Protein AF-L0NE46-F1 (afdb_monomer_lite)

pLDDT: mean 72.81, std 14.73, range [34.0, 90.75]

Foldseek 3Di:
DDPPQQACQFFFWKFDLLDWDDDLFKIKRWIWTAGPVRAIWIKIWMAGLQVRDIDIDIGHDDDVVVVVVSQDDPDPTPDTDGDNGGDGPNVVVVVVDDPVNVVVSVVSNVVRNPD

Radius of gyration: 14.52 Å; chains: 1; bounding box: 34×31×36 Å

Secondary structure (DSSP, 8-state):
------BGGGEEEEEEEEEEEEETTEEEEEEEEEETTS-EEEEEEEEETTT--EEEEEEEPS-HHHHHHHTSTTSS----EE----SBHHHHHHTT--HHHHHHHHHHHHHH---

Sequence (115 aa):
M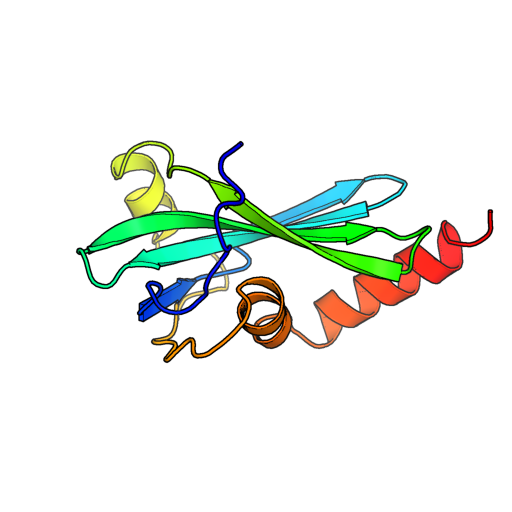AEERETAASIVWLLGPIKVKAKDDKIVFTFAGRTTGGEVRKLSLIYHAHTRLFGASNGAAPNEGQWRKLQQPGDLFGLGREVNGSGKLRDLLKSQLTPEQVARCVALSLTHGRK

Structure (mmCIF, N/CA/C/O backbone):
data_AF-L0NE46-F1
#
_entry.id   AF-L0NE46-F1
#
loop_
_atom_site.group_PDB
_atom_site.id
_atom_site.type_symbol
_atom_site.label_atom_id
_atom_site.label_alt_id
_atom_site.label_comp_id
_atom_site.label_asym_id
_atom_site.label_entity_id
_atom_site.label_seq_id
_atom_site.pdbx_PDB_ins_code
_atom_site.Cartn_x
_atom_site.Cartn_y
_atom_site.Cartn_z
_atom_site.occupancy
_atom_site.B_iso_or_equiv
_atom_site.auth_seq_id
_atom_site.auth_comp_id
_atom_site.auth_asym_id
_atom_site.auth_atom_id
_atom_site.pdbx_PDB_model_num
ATOM 1 N N . MET A 1 1 ? 13.231 -10.090 19.988 1.00 35.81 1 MET A N 1
ATOM 2 C CA . MET A 1 1 ? 13.252 -9.465 18.649 1.00 35.81 1 MET A CA 1
ATOM 3 C C . MET A 1 1 ? 11.805 -9.333 18.219 1.00 35.81 1 MET A C 1
ATOM 5 O O . MET A 1 1 ? 11.162 -10.349 17.998 1.00 35.81 1 MET A O 1
ATOM 9 N N . ALA A 1 2 ? 11.250 -8.124 18.301 1.00 34.00 2 ALA A N 1
ATOM 10 C CA . ALA A 1 2 ? 9.833 -7.882 18.060 1.00 34.00 2 ALA A CA 1
ATOM 11 C C . ALA A 1 2 ? 9.580 -7.890 16.551 1.00 34.00 2 ALA A C 1
ATOM 13 O O . ALA A 1 2 ? 9.748 -6.884 15.870 1.00 34.00 2 ALA A O 1
ATOM 14 N N . GLU A 1 3 ? 9.224 -9.059 16.030 1.00 39.44 3 GLU A N 1
ATOM 15 C CA . GLU A 1 3 ? 8.566 -9.184 14.737 1.00 39.44 3 GLU A CA 1
ATOM 16 C C . GLU A 1 3 ? 7.153 -8.610 14.920 1.00 39.44 3 GLU A C 1
ATOM 18 O O . GLU A 1 3 ? 6.191 -9.324 15.207 1.00 39.44 3 GLU A O 1
ATOM 23 N N . GLU A 1 4 ? 7.046 -7.277 14.896 1.00 43.41 4 GLU A N 1
ATOM 24 C CA . GLU A 1 4 ? 5.761 -6.592 14.825 1.00 43.41 4 GLU A CA 1
ATOM 25 C C . GLU A 1 4 ? 5.071 -7.087 13.559 1.00 43.41 4 GLU A C 1
ATOM 27 O O . GLU A 1 4 ? 5.395 -6.692 12.440 1.00 43.41 4 GLU A O 1
ATOM 32 N N . ARG A 1 5 ? 4.127 -8.012 13.736 1.00 48.69 5 ARG A N 1
ATOM 33 C CA . ARG A 1 5 ? 3.182 -8.396 12.698 1.00 48.69 5 ARG A CA 1
ATOM 34 C C . ARG A 1 5 ? 2.488 -7.115 12.249 1.00 48.69 5 ARG A C 1
ATOM 36 O O . ARG A 1 5 ? 1.601 -6.615 12.941 1.00 48.69 5 ARG A O 1
ATOM 43 N N . GLU A 1 6 ? 2.902 -6.576 11.106 1.00 59.53 6 GLU A N 1
ATOM 44 C CA . GLU A 1 6 ? 2.266 -5.440 10.437 1.00 59.53 6 GLU A CA 1
ATOM 45 C C . GLU A 1 6 ? 0.872 -5.858 9.957 1.00 59.53 6 GLU A C 1
ATOM 47 O O . GLU A 1 6 ? 0.629 -6.203 8.794 1.00 59.53 6 GLU A O 1
ATOM 52 N N . THR A 1 7 ? -0.050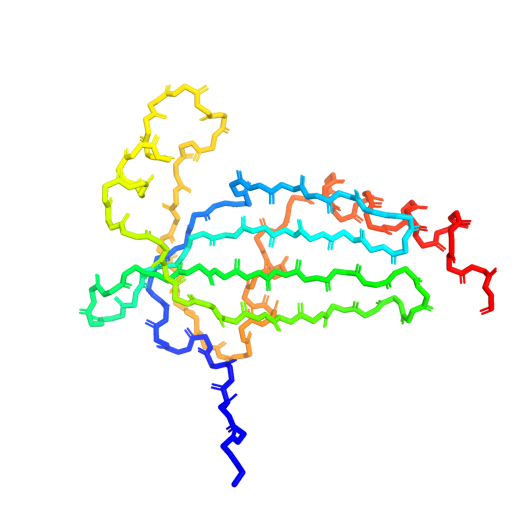 -5.925 10.908 1.00 62.59 7 THR A N 1
ATOM 53 C CA . THR A 1 7 ? -1.381 -6.475 10.703 1.00 62.59 7 THR A CA 1
ATOM 54 C C . THR A 1 7 ? -2.319 -5.331 10.354 1.00 62.59 7 THR A C 1
ATOM 56 O O . THR A 1 7 ? -2.361 -4.322 11.054 1.00 62.59 7 THR A O 1
ATOM 59 N N . ALA A 1 8 ? -3.095 -5.495 9.282 1.00 62.38 8 ALA A N 1
ATOM 60 C CA . ALA A 1 8 ? -4.132 -4.538 8.895 1.00 62.38 8 ALA A CA 1
ATOM 61 C C . ALA A 1 8 ? -5.300 -4.493 9.899 1.00 62.38 8 ALA A C 1
ATOM 63 O O . ALA A 1 8 ? -6.078 -3.547 9.874 1.00 62.38 8 ALA A O 1
ATOM 64 N N . ALA A 1 9 ? -5.388 -5.495 10.784 1.00 62.00 9 ALA A N 1
ATOM 65 C CA . ALA A 1 9 ? -6.518 -5.764 11.672 1.00 62.00 9 ALA A CA 1
ATOM 66 C C . ALA A 1 9 ? -6.886 -4.614 12.618 1.00 62.00 9 ALA A C 1
ATOM 68 O O . ALA A 1 9 ? -8.010 -4.563 13.104 1.00 62.00 9 ALA A O 1
ATOM 69 N N . SER A 1 10 ? -5.958 -3.699 12.897 1.00 70.12 10 SER A N 1
ATOM 70 C CA . SER A 1 10 ? -6.235 -2.544 13.744 1.00 70.12 10 SER A CA 1
ATOM 71 C C . SER A 1 10 ? -6.674 -1.311 12.965 1.00 70.12 10 SER A C 1
ATOM 73 O O . SER A 1 10 ? -7.157 -0.392 13.608 1.00 70.12 10 SER A O 1
ATOM 75 N N . ILE A 1 11 ? -6.533 -1.251 11.635 1.00 78.12 11 ILE A N 1
ATOM 76 C CA . ILE A 1 11 ? -6.865 -0.069 10.826 1.00 78.12 11 ILE A CA 1
ATOM 77 C C . ILE A 1 11 ? -8.338 -0.118 10.420 1.00 78.12 11 ILE A C 1
ATOM 79 O O . ILE A 1 11 ? -8.749 -1.036 9.720 1.00 78.12 11 ILE A O 1
ATOM 83 N N . VAL A 1 12 ? -9.104 0.899 10.817 1.00 75.81 12 VAL A N 1
ATOM 84 C CA . VAL A 1 12 ? -10.534 1.042 10.480 1.00 75.81 12 VAL A CA 1
ATOM 85 C C . VAL A 1 12 ? -10.779 2.073 9.391 1.00 75.81 12 VAL A C 1
ATOM 87 O O . VAL A 1 12 ? -11.776 2.015 8.683 1.00 75.81 12 VAL A O 1
ATOM 90 N N . TRP A 1 13 ? -9.869 3.028 9.227 1.00 78.62 13 TRP A N 1
ATOM 91 C CA . TRP A 1 13 ? -10.025 4.099 8.254 1.00 78.62 13 TRP A CA 1
ATOM 92 C C . TRP A 1 13 ? -8.702 4.376 7.572 1.00 78.62 13 TRP A C 1
ATOM 94 O O . TRP A 1 13 ? -7.667 4.422 8.239 1.00 78.62 13 TRP A O 1
ATOM 104 N N . LEU A 1 14 ? -8.732 4.571 6.258 1.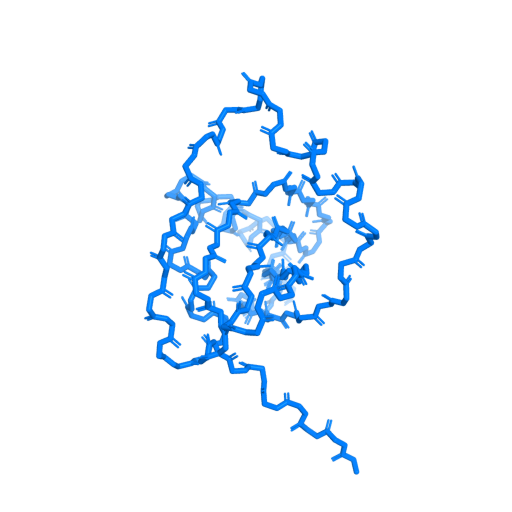00 80.06 14 LEU A N 1
ATOM 105 C CA . LEU A 1 14 ? -7.539 4.830 5.471 1.00 80.06 14 LEU A CA 1
ATOM 106 C C . LEU A 1 14 ? -7.755 6.004 4.520 1.00 80.06 14 LEU A C 1
ATOM 108 O O . LEU A 1 14 ? -8.750 6.053 3.802 1.00 80.06 14 LEU A O 1
ATOM 112 N N . LEU A 1 15 ? -6.784 6.912 4.474 1.00 78.44 15 LEU A N 1
ATOM 113 C CA . LEU A 1 15 ? -6.753 8.046 3.556 1.00 78.44 15 LEU A CA 1
ATOM 114 C C . LEU A 1 15 ? -5.438 8.058 2.780 1.00 78.44 15 LEU A C 1
ATOM 116 O O . LEU A 1 15 ? -4.358 7.933 3.358 1.00 78.44 15 LEU A O 1
ATOM 120 N N . GLY A 1 16 ? -5.520 8.271 1.471 1.00 73.19 16 GLY A N 1
ATOM 121 C CA . GLY A 1 16 ? -4.357 8.497 0.626 1.00 73.19 16 GLY A CA 1
ATOM 122 C C . GLY A 1 16 ? -4.313 7.621 -0.627 1.00 73.19 16 GLY A C 1
ATOM 123 O O . GLY A 1 16 ? -5.290 6.949 -0.944 1.00 73.19 16 GLY A O 1
ATOM 124 N N . PRO A 1 17 ? -3.169 7.619 -1.332 1.00 77.19 17 PRO A N 1
ATOM 125 C CA . PRO A 1 17 ? -1.882 8.126 -0.855 1.00 77.19 17 PRO A CA 1
ATOM 126 C C . PRO A 1 17 ? -1.814 9.661 -0.784 1.00 77.19 17 PRO A C 1
ATOM 128 O O . PRO A 1 17 ? -1.978 10.347 -1.782 1.00 77.19 17 PRO A O 1
ATOM 131 N N . ILE A 1 18 ? -1.506 10.194 0.404 1.00 75.25 18 ILE A N 1
ATOM 132 C CA . ILE A 1 18 ? -1.361 11.636 0.691 1.00 75.25 18 ILE A CA 1
ATOM 133 C C . ILE A 1 18 ? -0.014 12.203 0.231 1.00 75.25 18 ILE A C 1
ATOM 135 O O . ILE A 1 18 ? 0.199 13.410 0.180 1.00 75.25 18 ILE A O 1
ATOM 139 N N . LYS A 1 19 ? 0.957 11.325 -0.031 1.00 77.81 19 LYS A N 1
ATOM 140 C CA . LYS A 1 19 ? 2.271 11.717 -0.528 1.00 77.81 19 LYS A CA 1
ATOM 141 C C . LYS A 1 19 ? 2.877 10.585 -1.322 1.00 77.81 19 LYS A C 1
ATOM 143 O O . LYS A 1 19 ? 3.021 9.477 -0.809 1.00 77.81 19 LYS A O 1
ATOM 148 N N . VAL A 1 20 ? 3.303 10.892 -2.538 1.00 82.56 20 VAL A N 1
ATOM 149 C CA . VAL A 1 20 ? 4.049 9.966 -3.386 1.00 82.56 20 VAL A CA 1
ATOM 150 C C . VAL A 1 20 ? 5.453 10.521 -3.573 1.00 82.56 20 VAL A C 1
ATOM 152 O O . VAL A 1 20 ? 5.624 11.669 -3.976 1.00 82.56 20 VAL A O 1
ATOM 155 N N . LYS A 1 21 ? 6.471 9.726 -3.240 1.00 83.50 21 LYS A N 1
ATOM 156 C CA . LYS A 1 21 ? 7.877 10.052 -3.503 1.00 83.50 21 LYS A CA 1
ATOM 157 C C . LYS A 1 21 ? 8.468 8.993 -4.421 1.00 83.50 21 LYS A C 1
ATOM 159 O O . LYS A 1 21 ? 8.621 7.852 -3.995 1.00 83.50 21 LYS A O 1
ATOM 164 N N . ALA A 1 22 ? 8.825 9.376 -5.638 1.00 83.19 22 ALA A N 1
ATOM 165 C CA . ALA A 1 22 ? 9.659 8.554 -6.505 1.00 83.19 22 ALA A CA 1
ATOM 166 C C . ALA A 1 22 ? 11.139 8.854 -6.218 1.00 83.19 22 ALA A C 1
ATOM 168 O O . ALA A 1 22 ? 11.523 10.011 -6.045 1.00 83.19 22 ALA A O 1
ATOM 169 N N . LYS A 1 23 ? 11.944 7.801 -6.119 1.00 82.88 23 LYS A N 1
ATOM 170 C CA . LYS A 1 23 ? 13.409 7.813 -6.142 1.00 82.88 23 LYS A CA 1
ATOM 171 C C . LYS A 1 23 ? 13.870 6.905 -7.281 1.00 82.88 23 LYS A C 1
ATOM 173 O O . LYS A 1 23 ? 13.057 6.146 -7.805 1.00 82.88 23 LYS A O 1
ATOM 178 N N . ASP A 1 24 ? 15.158 6.952 -7.604 1.00 79.81 24 ASP A N 1
ATOM 179 C CA . ASP A 1 24 ? 15.743 6.218 -8.734 1.00 79.81 24 ASP A CA 1
ATOM 180 C C . ASP A 1 24 ? 15.382 4.721 -8.746 1.00 79.81 24 ASP A C 1
ATOM 182 O O . ASP A 1 24 ? 15.118 4.156 -9.800 1.00 79.81 24 ASP A O 1
ATOM 186 N N . ASP A 1 25 ? 15.300 4.074 -7.580 1.00 84.31 25 ASP A N 1
ATOM 187 C CA . ASP A 1 25 ? 15.066 2.630 -7.449 1.00 84.31 25 ASP A CA 1
ATOM 188 C C . ASP A 1 25 ? 13.724 2.250 -6.799 1.00 84.31 25 ASP A C 1
ATOM 190 O O . ASP A 1 25 ? 13.410 1.061 -6.668 1.00 84.31 25 ASP A O 1
ATOM 194 N N . LYS A 1 26 ? 12.927 3.226 -6.342 1.00 88.38 26 LYS A N 1
ATOM 195 C CA . LYS A 1 26 ? 11.711 2.948 -5.560 1.00 88.38 26 LYS A CA 1
ATOM 196 C C . LYS A 1 26 ? 10.658 4.045 -5.584 1.00 88.38 26 LYS A C 1
ATOM 198 O O . LYS A 1 26 ? 10.969 5.229 -5.674 1.00 88.38 26 LYS A O 1
ATOM 203 N N . ILE A 1 27 ? 9.402 3.656 -5.366 1.00 87.88 27 ILE A N 1
ATOM 204 C CA . ILE A 1 27 ? 8.283 4.580 -5.126 1.00 87.88 27 ILE A CA 1
ATOM 205 C C . ILE A 1 27 ? 7.741 4.361 -3.720 1.00 87.88 27 ILE A C 1
ATOM 207 O O . ILE A 1 27 ? 7.436 3.237 -3.333 1.00 87.88 27 ILE A O 1
ATOM 211 N N . VAL A 1 28 ? 7.606 5.439 -2.953 1.00 89.56 28 VAL A N 1
ATOM 212 C CA . VAL A 1 28 ? 7.023 5.424 -1.611 1.00 89.56 28 VAL A CA 1
ATOM 213 C C . VAL A 1 28 ? 5.677 6.133 -1.643 1.00 89.56 28 VAL A C 1
ATOM 215 O O . VAL A 1 28 ? 5.615 7.345 -1.860 1.00 89.56 28 VAL A O 1
ATOM 218 N N . PHE A 1 29 ? 4.616 5.383 -1.378 1.00 86.81 29 PHE A N 1
ATOM 219 C CA . PHE A 1 29 ? 3.255 5.873 -1.203 1.00 86.81 29 PHE A CA 1
ATOM 220 C C . PHE A 1 29 ? 2.970 5.988 0.291 1.00 86.81 29 PHE A C 1
ATOM 222 O O . PHE A 1 29 ? 3.037 5.004 1.021 1.00 86.81 29 PHE A O 1
ATOM 229 N N . THR A 1 30 ? 2.687 7.195 0.764 1.00 85.69 30 THR A N 1
ATOM 230 C CA . THR A 1 30 ? 2.343 7.461 2.163 1.00 85.69 30 THR A CA 1
ATOM 231 C C . THR A 1 30 ? 0.834 7.592 2.296 1.00 85.69 30 THR A C 1
ATOM 233 O O . THR A 1 30 ? 0.221 8.338 1.540 1.00 85.69 30 THR A O 1
ATOM 236 N N . PHE A 1 31 ? 0.268 6.932 3.294 1.00 84.12 31 PHE A N 1
ATOM 237 C CA . PHE A 1 31 ? -1.143 6.907 3.653 1.00 84.12 31 PHE A CA 1
ATOM 238 C C . PHE A 1 31 ? -1.329 7.328 5.117 1.00 84.12 31 PHE A C 1
ATOM 240 O O . PHE A 1 31 ? -0.423 7.205 5.949 1.00 84.12 31 PHE A O 1
ATOM 247 N N . ALA A 1 32 ? -2.530 7.795 5.427 1.00 79.62 32 ALA A N 1
ATOM 248 C CA . ALA A 1 32 ? -3.070 7.881 6.773 1.00 79.62 32 ALA A CA 1
ATOM 249 C C . ALA A 1 32 ? -3.830 6.614 7.098 1.00 79.62 32 ALA A C 1
ATOM 251 O O . ALA A 1 32 ? -4.641 6.181 6.283 1.00 79.62 32 ALA A O 1
ATOM 252 N N . GLY A 1 33 ? -3.651 6.097 8.303 1.00 80.38 33 GLY A N 1
ATOM 253 C CA . GLY A 1 33 ? -4.580 5.150 8.899 1.00 80.38 33 GLY A CA 1
ATOM 254 C C . GLY A 1 33 ? -5.127 5.698 10.207 1.00 80.38 33 GLY A C 1
ATOM 255 O O . GLY A 1 33 ? -4.418 6.410 10.916 1.00 80.38 33 GLY A O 1
ATOM 256 N N . ARG A 1 34 ? -6.356 5.335 10.562 1.00 77.38 34 ARG A N 1
ATOM 257 C CA . ARG A 1 34 ? -6.852 5.429 11.938 1.00 77.38 34 ARG A CA 1
ATOM 258 C C . ARG A 1 34 ? -7.094 4.029 12.473 1.00 77.38 34 ARG A C 1
ATOM 260 O O . ARG A 1 34 ? -7.641 3.193 11.752 1.00 77.38 34 ARG A O 1
ATOM 267 N N . THR A 1 35 ? -6.673 3.776 13.707 1.00 78.94 35 THR A N 1
ATOM 268 C CA . THR A 1 35 ? -6.867 2.479 14.352 1.00 78.94 35 THR A CA 1
ATOM 269 C C . THR A 1 35 ? -8.238 2.364 15.029 1.00 78.94 35 THR A C 1
ATOM 271 O O . THR A 1 35 ? -8.903 3.373 15.266 1.00 78.94 35 THR A O 1
ATOM 274 N N . THR A 1 36 ? -8.647 1.146 15.395 1.00 75.50 36 THR A N 1
ATOM 275 C CA . THR A 1 36 ? -9.814 0.868 16.258 1.00 75.50 36 THR A CA 1
ATOM 276 C C . THR A 1 36 ? -9.740 1.613 17.593 1.00 75.50 36 THR A C 1
ATOM 278 O O . THR A 1 36 ? -10.761 2.058 18.104 1.00 75.50 36 THR A O 1
ATOM 281 N N . GLY A 1 37 ? -8.530 1.811 18.128 1.00 71.88 37 GLY A N 1
ATOM 282 C CA . GLY A 1 37 ? -8.270 2.609 19.333 1.00 71.88 37 GLY A CA 1
ATOM 283 C C . GLY A 1 37 ? -8.339 4.124 19.114 1.00 71.88 37 GLY A C 1
ATOM 284 O O . GLY A 1 37 ? -8.070 4.891 20.031 1.00 71.88 37 GLY A O 1
ATOM 285 N N . GLY A 1 38 ? -8.665 4.575 17.901 1.00 69.62 38 GLY A N 1
ATOM 286 C CA . GLY A 1 38 ? -8.786 5.986 17.554 1.00 69.62 38 GLY A CA 1
ATOM 287 C C . GLY A 1 38 ? -7.466 6.679 17.218 1.00 69.62 38 GLY A C 1
ATOM 288 O O . GLY A 1 38 ? -7.517 7.829 16.779 1.00 69.62 38 GLY A O 1
ATOM 289 N N . GLU A 1 39 ? -6.322 6.000 17.348 1.00 74.81 39 GLU A N 1
ATOM 290 C CA . GLU A 1 39 ? -4.999 6.561 17.065 1.00 74.81 39 GLU A CA 1
ATOM 291 C C . GLU A 1 39 ? -4.776 6.746 15.565 1.00 74.81 39 GLU A C 1
ATOM 293 O O . GLU A 1 39 ? -5.027 5.846 14.759 1.00 74.81 39 GLU A O 1
ATOM 298 N N . VAL A 1 40 ? -4.226 7.896 15.184 1.00 75.75 40 VAL A N 1
ATOM 299 C CA . VAL A 1 40 ? -3.802 8.131 13.804 1.00 75.75 40 VAL A CA 1
ATOM 300 C C . VAL A 1 40 ? -2.388 7.588 13.610 1.00 75.75 40 VAL A C 1
ATOM 302 O O . VAL A 1 40 ? -1.486 7.829 14.411 1.00 75.75 40 VAL A O 1
ATOM 305 N N . ARG A 1 41 ? -2.180 6.845 12.526 1.00 79.31 41 ARG A N 1
ATOM 306 C CA . ARG A 1 41 ? -0.911 6.216 12.159 1.00 79.31 41 ARG A CA 1
ATOM 307 C C . ARG A 1 41 ? -0.519 6.624 10.748 1.00 79.31 41 ARG A C 1
ATOM 309 O O . ARG A 1 41 ? -1.367 6.875 9.889 1.00 79.31 41 ARG A O 1
ATOM 316 N N . LYS A 1 42 ? 0.785 6.679 10.496 1.00 84.12 42 LYS A N 1
ATOM 317 C CA . LYS A 1 42 ? 1.325 6.903 9.159 1.00 84.12 42 LYS A CA 1
ATOM 318 C C . LYS A 1 42 ? 1.687 5.554 8.557 1.00 84.12 42 LYS A C 1
ATOM 320 O O . LYS A 1 42 ? 2.564 4.866 9.063 1.00 84.12 42 LYS A O 1
ATOM 325 N N . LEU A 1 43 ? 1.054 5.209 7.448 1.00 84.50 43 LEU A N 1
ATOM 326 C CA . LEU A 1 43 ? 1.262 3.935 6.770 1.00 84.50 43 LEU A CA 1
ATOM 327 C C . LEU A 1 43 ? 2.006 4.196 5.465 1.00 84.50 43 LEU A C 1
ATOM 329 O O . LEU A 1 43 ? 1.716 5.160 4.766 1.00 84.50 43 LEU A O 1
ATOM 333 N N . SER A 1 44 ? 3.003 3.385 5.136 1.00 87.31 44 SER A N 1
ATOM 334 C CA . SER A 1 44 ? 3.776 3.546 3.904 1.00 87.31 44 SER A CA 1
ATOM 335 C C . SER A 1 44 ? 3.786 2.248 3.114 1.00 87.31 44 SER A C 1
ATOM 337 O O . SER A 1 44 ? 4.059 1.188 3.664 1.00 87.31 44 SER A O 1
ATOM 339 N N . LEU A 1 45 ? 3.518 2.343 1.815 1.00 89.00 45 LEU A N 1
ATOM 340 C CA . LEU A 1 45 ? 3.698 1.267 0.850 1.00 89.00 45 LEU A CA 1
ATOM 341 C C . LEU A 1 45 ? 4.902 1.620 -0.023 1.00 89.00 45 LEU A C 1
ATOM 343 O O . LEU A 1 45 ? 4.945 2.686 -0.637 1.00 89.00 45 LEU A O 1
ATOM 347 N N . ILE A 1 46 ? 5.890 0.737 -0.061 1.00 90.75 46 ILE A N 1
ATOM 348 C CA . ILE A 1 46 ? 7.150 0.950 -0.767 1.00 90.75 46 ILE A CA 1
ATOM 349 C C . ILE A 1 46 ? 7.222 -0.057 -1.903 1.00 90.75 46 ILE A C 1
ATOM 351 O O . ILE A 1 46 ? 7.168 -1.259 -1.669 1.00 90.75 46 ILE A O 1
ATOM 355 N N . TYR A 1 47 ? 7.351 0.427 -3.129 1.00 90.50 47 TYR A N 1
ATOM 356 C CA . TYR A 1 47 ? 7.630 -0.400 -4.292 1.00 90.50 47 TYR A CA 1
ATOM 357 C C . TYR A 1 47 ? 9.111 -0.320 -4.645 1.00 90.50 47 TYR A C 1
ATOM 359 O O . TYR A 1 47 ? 9.616 0.783 -4.846 1.00 90.50 47 TYR A O 1
ATOM 367 N N . HIS A 1 48 ? 9.788 -1.461 -4.753 1.00 88.75 48 HIS A N 1
ATOM 368 C CA . HIS A 1 48 ? 11.188 -1.540 -5.174 1.00 88.75 48 HIS A CA 1
ATOM 369 C C . HIS A 1 48 ? 11.279 -1.997 -6.632 1.00 88.75 48 HIS A C 1
ATOM 371 O O . HIS A 1 48 ? 10.809 -3.084 -6.965 1.00 88.75 48 HIS A O 1
ATOM 377 N N . ALA A 1 49 ? 11.913 -1.199 -7.493 1.00 87.44 49 ALA A N 1
ATOM 378 C CA . ALA A 1 49 ? 12.005 -1.474 -8.928 1.00 87.44 49 ALA A CA 1
ATOM 379 C C . ALA A 1 49 ? 12.837 -2.731 -9.236 1.00 87.44 49 ALA A C 1
ATOM 381 O O . ALA A 1 49 ? 12.470 -3.531 -10.094 1.00 87.44 49 ALA A O 1
ATOM 382 N N . HIS A 1 50 ? 13.928 -2.941 -8.492 1.00 84.00 50 HIS A N 1
ATOM 383 C CA . HIS A 1 50 ? 14.831 -4.082 -8.684 1.00 84.00 50 HIS A CA 1
ATOM 384 C C . HIS A 1 50 ? 14.164 -5.426 -8.379 1.00 84.00 50 HIS A C 1
ATOM 386 O O . HIS A 1 50 ? 14.214 -6.347 -9.185 1.00 84.00 50 HIS A O 1
ATOM 392 N N . THR A 1 51 ? 13.500 -5.538 -7.227 1.00 85.81 51 THR A N 1
ATOM 393 C CA . THR A 1 51 ? 12.854 -6.792 -6.807 1.00 85.81 51 THR A CA 1
ATOM 394 C C . THR A 1 51 ? 11.421 -6.914 -7.312 1.00 85.81 51 THR A C 1
ATOM 396 O O . THR A 1 51 ? 10.845 -7.996 -7.265 1.00 85.81 51 THR A O 1
ATOM 399 N N . ARG A 1 52 ? 10.825 -5.816 -7.798 1.00 85.38 52 ARG A N 1
ATOM 400 C CA . ARG A 1 52 ? 9.411 -5.706 -8.198 1.00 85.38 52 ARG A CA 1
ATOM 401 C C . ARG A 1 52 ? 8.437 -6.058 -7.070 1.00 85.38 52 ARG A C 1
ATOM 403 O O . ARG A 1 52 ? 7.280 -6.398 -7.326 1.00 85.38 52 ARG A O 1
ATOM 410 N N . LEU A 1 53 ? 8.893 -5.967 -5.822 1.00 87.06 53 LEU A N 1
ATOM 411 C CA . LEU A 1 53 ? 8.112 -6.298 -4.637 1.00 87.06 53 LEU A CA 1
ATOM 412 C C . LEU A 1 53 ? 7.606 -5.042 -3.932 1.00 87.06 53 LEU A C 1
ATOM 414 O O . LEU A 1 53 ? 8.225 -3.976 -3.959 1.00 87.06 53 LEU A O 1
ATOM 418 N N . PHE A 1 54 ? 6.470 -5.214 -3.260 1.00 86.50 54 PHE A N 1
ATOM 419 C CA . PHE A 1 54 ? 5.915 -4.232 -2.343 1.00 86.50 54 PHE A CA 1
ATOM 420 C C . PHE A 1 54 ? 6.307 -4.580 -0.902 1.00 86.50 54 PHE A C 1
ATOM 422 O O . PHE A 1 54 ? 6.083 -5.707 -0.453 1.00 86.50 54 PHE A O 1
ATOM 429 N N . GLY A 1 55 ? 6.843 -3.601 -0.182 1.00 87.12 55 GLY A N 1
ATOM 430 C CA . GLY A 1 55 ? 6.982 -3.594 1.272 1.00 87.12 55 GLY A CA 1
ATOM 431 C C . GLY A 1 55 ? 5.939 -2.674 1.905 1.00 87.12 55 GLY A C 1
ATOM 432 O O . GLY A 1 55 ? 5.480 -1.725 1.268 1.00 87.12 55 GLY A O 1
ATOM 433 N N . ALA A 1 56 ? 5.561 -2.953 3.148 1.00 85.88 56 ALA A N 1
ATOM 434 C CA . ALA A 1 56 ? 4.776 -2.042 3.970 1.00 85.88 56 ALA A CA 1
ATOM 435 C C . ALA A 1 56 ? 5.621 -1.573 5.157 1.00 85.88 56 ALA A C 1
ATOM 437 O O . ALA A 1 56 ? 6.621 -2.198 5.494 1.00 85.88 56 ALA A O 1
ATOM 438 N N . SER A 1 57 ? 5.266 -0.421 5.710 1.00 83.25 57 SER A N 1
ATOM 439 C CA . SER A 1 57 ? 5.816 0.062 6.968 1.00 83.25 57 SER A CA 1
ATOM 440 C C . SER A 1 57 ? 4.745 0.846 7.711 1.00 83.25 57 SER A C 1
ATOM 442 O O . SER A 1 57 ? 4.113 1.745 7.140 1.00 83.25 57 SER A O 1
ATOM 444 N N . ASN A 1 58 ? 4.555 0.523 8.985 1.00 78.06 58 ASN A N 1
ATOM 445 C CA . ASN A 1 58 ? 3.792 1.337 9.920 1.00 78.06 58 ASN A CA 1
ATOM 446 C C . ASN A 1 58 ? 4.726 2.279 10.690 1.00 78.06 58 ASN A C 1
ATOM 448 O O . ASN A 1 58 ? 5.776 1.878 11.184 1.00 78.06 58 ASN A O 1
ATOM 452 N N . GLY A 1 59 ? 4.339 3.544 10.798 1.00 69.94 59 GLY A N 1
ATOM 453 C CA . GLY A 1 59 ? 5.049 4.550 11.569 1.00 69.94 59 GLY A CA 1
ATOM 454 C C . GLY A 1 59 ? 4.101 5.330 12.469 1.00 69.94 59 GLY A C 1
ATOM 455 O O . GLY A 1 59 ? 2.916 5.514 12.171 1.00 69.94 59 GLY A O 1
ATOM 456 N N . ALA A 1 60 ? 4.641 5.843 13.572 1.00 62.47 60 ALA A N 1
ATOM 457 C CA . ALA A 1 60 ? 3.930 6.816 14.385 1.00 62.47 60 ALA A CA 1
ATOM 458 C C . ALA A 1 60 ? 3.574 8.049 13.536 1.00 62.47 60 ALA A C 1
ATOM 460 O O . ALA A 1 60 ? 4.370 8.531 12.720 1.00 62.47 60 ALA A O 1
ATOM 461 N N . ALA A 1 61 ? 2.351 8.542 13.706 1.00 59.50 61 ALA A N 1
ATOM 462 C CA . ALA A 1 61 ? 1.947 9.818 13.148 1.00 59.50 61 ALA A CA 1
ATOM 463 C C . ALA A 1 61 ? 2.807 10.947 13.742 1.00 59.50 61 ALA A C 1
ATOM 465 O O . ALA A 1 61 ? 2.978 10.988 14.960 1.00 59.50 61 ALA A O 1
ATOM 466 N N . PRO A 1 62 ? 3.300 11.906 12.941 1.00 54.50 62 PRO A N 1
ATOM 467 C CA . PRO A 1 62 ? 3.663 13.195 13.507 1.00 54.50 62 PRO A CA 1
ATOM 468 C C . PRO A 1 62 ? 2.370 13.899 13.963 1.00 54.50 62 PRO A C 1
ATOM 470 O O . PRO A 1 62 ? 1.360 13.801 13.269 1.00 54.50 62 PRO A O 1
ATOM 473 N N . ASN A 1 63 ? 2.409 14.523 15.149 1.00 59.59 63 ASN A N 1
ATOM 474 C CA . ASN A 1 63 ? 1.338 15.226 15.885 1.00 59.59 63 ASN A CA 1
ATOM 475 C C . ASN A 1 63 ? -0.009 15.428 15.154 1.00 59.59 63 ASN A C 1
ATOM 477 O O . ASN A 1 63 ? -0.046 15.983 14.057 1.00 59.59 63 ASN A O 1
ATOM 481 N N . GLU A 1 64 ? -1.134 15.122 15.815 1.00 57.00 64 GLU A N 1
ATOM 482 C CA . GLU A 1 64 ? -2.517 15.278 15.302 1.00 57.00 64 GLU A CA 1
ATOM 483 C C . GLU A 1 64 ? -2.802 16.612 14.577 1.00 57.00 64 GLU A C 1
ATOM 485 O O . GLU A 1 64 ? -3.586 16.659 13.627 1.00 57.00 64 GLU A O 1
ATOM 490 N N . GLY A 1 65 ? -2.133 17.704 14.966 1.00 59.16 65 GLY A N 1
ATOM 491 C CA . GLY A 1 65 ? -2.234 19.004 14.292 1.00 59.16 65 GLY A CA 1
ATOM 492 C C . GLY A 1 65 ? -1.753 19.012 12.831 1.00 59.16 65 GLY A C 1
ATOM 493 O O . GLY A 1 65 ? -2.303 19.747 12.012 1.00 59.16 65 GLY A O 1
ATOM 494 N N . GLN A 1 66 ? -0.771 18.180 12.467 1.00 59.56 66 GLN A N 1
ATOM 495 C CA . GLN A 1 66 ? -0.353 17.978 11.072 1.00 59.56 66 GLN A CA 1
ATOM 496 C C . GLN A 1 66 ? -1.384 17.154 10.291 1.00 59.56 66 GLN A C 1
ATOM 498 O O . GLN A 1 66 ? -1.617 17.429 9.116 1.00 59.56 66 GLN A O 1
ATOM 503 N N . TRP A 1 67 ? -2.060 16.212 10.950 1.00 59.44 67 TRP A N 1
ATOM 504 C CA . TRP A 1 67 ? -3.129 15.414 10.348 1.00 59.44 67 TRP A CA 1
ATOM 505 C C . TRP A 1 67 ? -4.374 16.225 10.009 1.00 59.44 67 TRP A C 1
ATOM 507 O O . TRP A 1 67 ? -4.904 16.078 8.911 1.00 59.44 67 TRP A O 1
ATOM 517 N N . ARG A 1 68 ? -4.797 17.145 10.884 1.00 59.00 68 ARG A N 1
ATOM 518 C CA . ARG A 1 68 ? -5.904 18.069 10.568 1.00 59.00 68 ARG A CA 1
ATOM 519 C C . ARG A 1 68 ? -5.597 18.979 9.377 1.00 59.00 68 A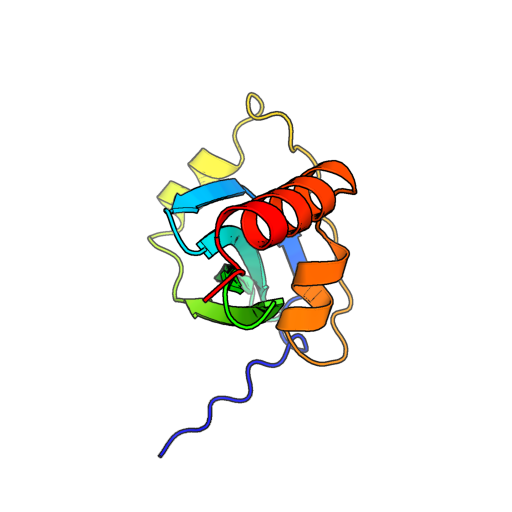RG A C 1
ATOM 521 O O . ARG A 1 68 ? -6.501 19.304 8.618 1.00 59.00 68 ARG A O 1
ATOM 528 N N . LYS A 1 69 ? -4.330 19.366 9.179 1.00 57.94 69 LYS A N 1
ATOM 529 C CA . LYS A 1 69 ? -3.912 20.135 7.993 1.00 57.94 69 LYS A CA 1
ATOM 530 C C . LYS A 1 69 ? -3.964 19.303 6.707 1.00 57.94 69 LYS A C 1
ATOM 532 O O . LYS A 1 69 ? -4.314 19.844 5.669 1.00 57.94 69 LYS A O 1
ATOM 537 N N . LEU A 1 70 ? -3.682 17.999 6.788 1.00 54.50 70 LEU A N 1
ATOM 538 C CA . LEU A 1 70 ? -3.802 17.056 5.665 1.00 54.50 70 LEU A CA 1
ATOM 539 C C . LEU A 1 70 ? -5.262 16.735 5.284 1.00 54.50 70 LEU A C 1
ATOM 541 O O . LEU A 1 70 ? -5.493 16.155 4.232 1.00 54.50 70 LEU A O 1
ATOM 545 N N . GLN A 1 71 ? -6.239 17.099 6.122 1.00 52.69 71 GLN A N 1
ATOM 546 C CA . GLN A 1 71 ? -7.675 16.940 5.856 1.00 52.69 71 GLN A CA 1
ATOM 547 C C . GLN A 1 71 ? -8.324 18.183 5.211 1.00 52.69 71 GLN A C 1
ATOM 549 O O . GLN A 1 71 ? -9.541 18.198 5.033 1.00 52.69 71 GLN A O 1
ATOM 554 N N . GLN A 1 72 ? -7.564 19.242 4.891 1.00 51.03 72 GLN A N 1
ATOM 555 C CA . GLN A 1 72 ? -8.151 20.467 4.335 1.00 51.03 72 GLN A CA 1
ATOM 556 C C . GLN A 1 72 ? -8.616 20.298 2.871 1.00 51.03 72 GLN A C 1
ATOM 558 O O . GLN A 1 72 ? -7.965 19.591 2.102 1.00 51.03 72 GLN A O 1
ATOM 563 N N . PRO A 1 73 ? -9.713 20.965 2.453 1.00 41.28 73 PRO A N 1
ATOM 564 C CA . PRO A 1 73 ? -10.522 20.597 1.279 1.00 41.28 73 PRO A CA 1
ATOM 565 C C . PRO A 1 73 ? -9.956 21.054 -0.083 1.00 41.28 73 PRO A C 1
ATOM 567 O O . PRO A 1 73 ? -10.716 21.411 -0.978 1.00 41.28 73 PRO A O 1
ATOM 570 N N . GLY A 1 74 ? -8.632 21.091 -0.241 1.00 44.38 74 GLY A N 1
ATOM 571 C CA . GLY A 1 74 ? -7.958 21.555 -1.464 1.00 44.38 74 GLY A CA 1
ATOM 572 C C . GLY A 1 74 ? -7.082 20.508 -2.155 1.00 44.38 74 GLY A C 1
ATOM 573 O O . GLY A 1 74 ? -6.631 20.743 -3.271 1.00 44.38 74 GLY A O 1
ATOM 574 N 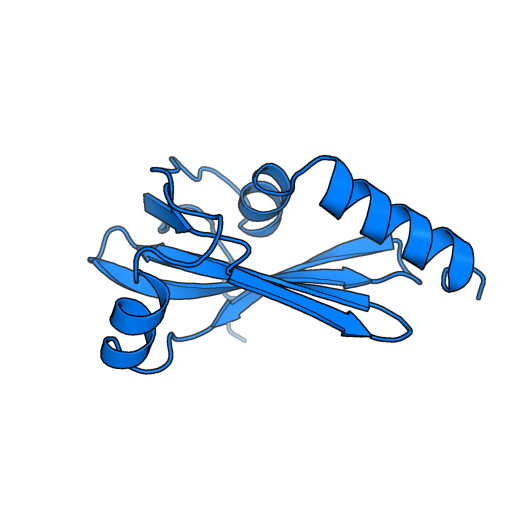N . ASP A 1 75 ? -6.846 19.361 -1.517 1.00 42.84 75 ASP A N 1
ATOM 575 C CA . ASP A 1 75 ? -6.132 18.236 -2.118 1.00 42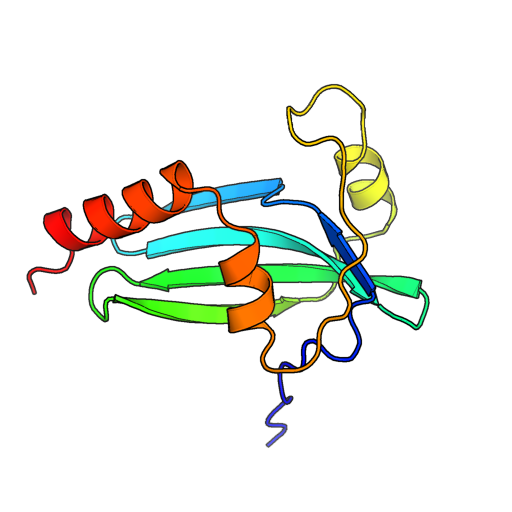.84 75 ASP A CA 1
ATOM 576 C C . ASP A 1 75 ? -7.156 17.284 -2.754 1.00 42.84 75 ASP A C 1
ATOM 578 O O . ASP A 1 75 ? -8.170 16.958 -2.137 1.00 42.84 75 ASP A O 1
ATOM 582 N N . LEU A 1 76 ? -6.897 16.837 -3.984 1.00 39.56 76 LEU A N 1
ATOM 583 C CA . LEU A 1 76 ? -7.771 16.049 -4.877 1.00 39.56 76 LEU A CA 1
ATOM 584 C C . LEU A 1 76 ? -8.206 14.655 -4.344 1.00 39.56 76 LEU A C 1
ATOM 586 O O . LEU A 1 76 ? -8.612 13.791 -5.116 1.00 39.56 76 LEU A O 1
ATOM 590 N N . PHE A 1 77 ? -8.134 14.417 -3.033 1.00 46.41 77 PHE A N 1
ATOM 591 C CA . PHE A 1 77 ? -8.359 13.137 -2.361 1.00 46.41 77 PHE A CA 1
ATOM 592 C C . PHE A 1 77 ? -9.217 13.280 -1.095 1.00 46.41 77 PHE A C 1
ATOM 594 O O . PHE A 1 77 ? -8.935 12.671 -0.062 1.00 46.41 77 PHE A O 1
ATOM 601 N N . GLY A 1 78 ? -10.291 14.069 -1.159 1.00 42.97 78 GLY A N 1
ATOM 602 C CA . GLY A 1 78 ? -11.407 13.865 -0.235 1.00 42.97 78 GLY A CA 1
ATOM 603 C C . GLY A 1 78 ? -11.902 12.417 -0.351 1.00 42.97 78 GLY A C 1
ATOM 604 O O . GLY A 1 78 ? -11.919 11.876 -1.451 1.00 42.97 78 GLY A O 1
ATOM 605 N N . LEU A 1 79 ? -12.326 11.818 0.767 1.00 52.44 79 LEU A N 1
ATOM 606 C CA . LEU A 1 79 ? -12.768 10.419 0.933 1.00 52.44 79 LEU A CA 1
ATOM 607 C C . LEU A 1 79 ? -11.652 9.445 1.339 1.00 52.44 79 LEU A C 1
ATOM 609 O O . LEU A 1 79 ? -11.360 8.462 0.659 1.00 52.44 79 LEU A O 1
ATOM 613 N N . GLY A 1 80 ? -11.085 9.643 2.530 1.00 57.56 80 GLY A N 1
ATOM 614 C CA . GLY A 1 80 ? -10.597 8.472 3.251 1.00 57.56 80 GLY A CA 1
ATOM 615 C C . GLY A 1 80 ? -11.779 7.530 3.490 1.00 57.56 80 GLY A C 1
ATOM 616 O O . GLY A 1 80 ? -12.886 7.979 3.806 1.00 57.56 80 GLY A O 1
ATOM 617 N N . ARG A 1 81 ? -11.568 6.236 3.261 1.00 67.69 81 ARG A N 1
ATOM 618 C CA . ARG A 1 81 ? -12.623 5.222 3.304 1.00 67.69 81 ARG A CA 1
ATOM 619 C C . ARG A 1 81 ? -12.478 4.341 4.528 1.00 67.69 81 ARG A C 1
ATOM 621 O O . ARG A 1 81 ? -11.364 4.048 4.967 1.00 67.69 81 ARG A O 1
ATOM 628 N N . GLU A 1 82 ? -13.618 3.915 5.058 1.00 70.06 82 GLU A N 1
ATOM 629 C CA . GLU A 1 82 ? -13.639 2.837 6.035 1.00 70.06 82 GLU A CA 1
ATOM 630 C C . GLU A 1 82 ? -13.087 1.575 5.367 1.00 70.06 82 GLU A C 1
ATOM 632 O O . GLU A 1 82 ? -13.462 1.221 4.245 1.00 70.06 82 GLU A O 1
ATOM 637 N N . VAL A 1 83 ? -12.126 0.944 6.029 1.00 72.12 83 VAL A N 1
ATOM 638 C CA . VAL A 1 83 ? -11.498 -0.281 5.554 1.00 72.12 83 VAL A CA 1
ATOM 639 C C . VAL A 1 83 ? -11.642 -1.341 6.627 1.00 72.12 83 VAL A C 1
ATOM 641 O O . VAL A 1 83 ? -11.116 -1.209 7.724 1.00 72.12 83 VAL A O 1
ATOM 644 N N . ASN A 1 84 ? -12.326 -2.431 6.294 1.00 63.59 84 ASN A N 1
ATOM 645 C CA . ASN A 1 84 ? -12.308 -3.639 7.107 1.00 63.59 84 ASN A CA 1
ATOM 646 C C . ASN A 1 84 ? -11.069 -4.454 6.730 1.00 63.59 84 ASN A C 1
ATOM 648 O O . ASN A 1 84 ? -11.102 -5.343 5.879 1.00 63.59 84 ASN A O 1
ATOM 652 N N . GLY A 1 85 ? -9.929 -4.064 7.300 1.00 59.09 85 GLY A N 1
ATOM 653 C CA . GLY A 1 85 ? -8.633 -4.654 6.991 1.00 59.09 85 GLY A CA 1
ATOM 654 C C . GLY A 1 85 ? -8.420 -6.017 7.649 1.00 59.09 85 GLY A C 1
ATOM 655 O O . GLY A 1 85 ? -7.737 -6.102 8.661 1.00 59.09 85 GLY A O 1
ATOM 656 N N . SER A 1 86 ? -8.911 -7.109 7.062 1.00 55.69 86 SER A N 1
ATOM 657 C CA . SER A 1 86 ? -8.439 -8.456 7.421 1.00 55.69 86 SER A CA 1
ATOM 658 C C . SER A 1 86 ? -7.203 -8.821 6.587 1.00 55.69 86 SER A C 1
ATOM 660 O O . SER A 1 86 ? -7.283 -8.847 5.360 1.00 55.69 86 SER A O 1
ATOM 662 N N . GLY A 1 87 ? -6.060 -9.114 7.219 1.00 71.44 87 GLY A N 1
ATOM 663 C CA . GLY A 1 87 ? -4.854 -9.608 6.531 1.00 71.44 87 GLY A CA 1
ATOM 664 C C . GLY A 1 87 ? -3.596 -8.744 6.699 1.00 71.44 87 GLY A C 1
ATOM 665 O O . GLY A 1 87 ? -3.427 -8.041 7.699 1.00 71.44 87 GLY A O 1
ATOM 666 N N . LYS A 1 88 ? -2.667 -8.842 5.736 1.00 81.69 88 LYS A N 1
ATOM 667 C CA . LYS A 1 88 ? -1.377 -8.126 5.762 1.00 81.69 88 LYS A CA 1
ATOM 668 C C . LYS A 1 88 ? -1.567 -6.662 5.365 1.00 81.69 88 LYS A C 1
ATOM 670 O O . LYS A 1 88 ? -2.202 -6.374 4.351 1.00 81.69 88 LYS A O 1
ATOM 675 N N . LEU A 1 89 ? -0.940 -5.742 6.104 1.00 81.00 89 LEU A N 1
ATOM 676 C CA . LEU A 1 89 ? -1.008 -4.296 5.846 1.00 81.00 89 LEU A CA 1
ATOM 677 C C . LEU A 1 89 ? -0.663 -3.933 4.393 1.00 81.00 89 LEU A C 1
ATOM 679 O O . LEU A 1 89 ? -1.328 -3.106 3.777 1.00 81.00 89 LEU A O 1
ATOM 683 N N . ARG A 1 90 ? 0.343 -4.594 3.817 1.00 85.38 90 ARG A N 1
ATOM 684 C CA . ARG A 1 90 ? 0.741 -4.405 2.418 1.00 85.38 90 ARG A CA 1
ATOM 685 C C . ARG A 1 90 ? -0.410 -4.603 1.439 1.00 85.38 90 ARG A C 1
ATOM 687 O O . ARG A 1 90 ? -0.566 -3.801 0.523 1.00 85.38 90 ARG A O 1
ATOM 694 N N . ASP A 1 91 ? -1.176 -5.675 1.605 1.00 83.75 91 ASP A N 1
ATOM 695 C CA . ASP A 1 91 ? -2.230 -6.038 0.660 1.00 83.75 91 ASP A CA 1
ATOM 696 C C . ASP A 1 91 ? -3.406 -5.058 0.795 1.00 83.75 91 ASP A C 1
ATOM 698 O O . ASP A 1 91 ? -3.940 -4.597 -0.218 1.00 83.75 91 ASP A O 1
ATOM 702 N N . LEU A 1 92 ? -3.698 -4.622 2.031 1.00 84.00 92 LEU A N 1
ATOM 703 C CA . LEU A 1 92 ? -4.622 -3.520 2.292 1.00 84.00 92 LEU A CA 1
ATOM 704 C C . LEU A 1 92 ? -4.179 -2.254 1.552 1.00 84.00 92 LEU A C 1
ATOM 706 O O . LEU A 1 92 ? -4.954 -1.731 0.765 1.00 84.00 92 LEU A O 1
ATOM 710 N N . LEU A 1 93 ? -2.948 -1.776 1.746 1.00 85.12 93 LEU A N 1
ATOM 711 C CA . LEU A 1 93 ? -2.467 -0.540 1.113 1.00 85.12 93 LEU A CA 1
ATOM 712 C C . LEU A 1 93 ? -2.386 -0.651 -0.417 1.00 85.12 93 LEU A C 1
ATOM 714 O O . LEU A 1 93 ? -2.678 0.306 -1.129 1.00 85.12 93 LEU A O 1
ATOM 718 N N . LYS A 1 94 ? -2.024 -1.824 -0.946 1.00 85.38 94 LYS A N 1
ATOM 719 C CA . LYS A 1 94 ? -1.962 -2.063 -2.393 1.00 85.38 94 LYS A CA 1
ATOM 720 C C . LYS A 1 94 ? -3.342 -1.962 -3.052 1.00 85.38 94 LYS A C 1
ATOM 722 O O . LYS A 1 94 ? -3.431 -1.424 -4.150 1.00 85.38 94 LYS A O 1
ATOM 727 N N . SER A 1 95 ? -4.410 -2.402 -2.376 1.00 83.12 95 SER A N 1
ATOM 728 C CA . SER A 1 95 ? -5.802 -2.276 -2.863 1.00 83.12 95 SER A CA 1
ATOM 729 C C . SER A 1 95 ? -6.296 -0.826 -3.012 1.00 83.12 95 SER A C 1
ATOM 731 O O . SER A 1 95 ? -7.392 -0.570 -3.511 1.00 83.12 95 SER A O 1
ATOM 733 N N . GLN A 1 96 ? -5.500 0.130 -2.539 1.00 81.06 96 GLN A N 1
ATOM 734 C CA . GLN A 1 96 ? -5.825 1.553 -2.474 1.00 81.06 96 GLN A CA 1
ATOM 735 C C . GLN A 1 96 ? -5.124 2.344 -3.568 1.00 81.06 96 GLN A C 1
ATOM 737 O O . GLN A 1 96 ? -5.402 3.526 -3.739 1.00 81.06 96 GLN A O 1
ATOM 742 N N . LEU A 1 97 ? -4.218 1.702 -4.305 1.00 82.31 97 LEU A N 1
ATOM 743 C CA . LEU A 1 97 ? -3.546 2.334 -5.422 1.00 82.31 97 LEU A CA 1
ATOM 744 C C . LEU A 1 97 ? -4.494 2.461 -6.612 1.00 82.31 97 LEU A C 1
ATOM 746 O O . LEU A 1 97 ? -5.189 1.510 -6.974 1.00 82.31 97 LEU A O 1
ATOM 750 N N . THR A 1 98 ? -4.467 3.620 -7.262 1.00 83.38 98 THR A N 1
ATOM 751 C CA . THR A 1 98 ? -5.160 3.805 -8.541 1.00 83.38 98 THR A CA 1
ATOM 752 C C . THR A 1 98 ? -4.424 3.057 -9.661 1.00 83.38 98 THR A C 1
ATOM 754 O O . THR A 1 98 ? -3.210 2.832 -9.559 1.00 83.38 98 THR A O 1
ATOM 757 N N . PRO A 1 99 ? -5.102 2.699 -10.769 1.00 83.62 99 PRO A N 1
ATOM 758 C CA . PRO A 1 99 ? -4.446 2.071 -11.919 1.00 83.62 99 PRO A CA 1
ATOM 759 C C . PRO A 1 99 ? -3.237 2.867 -12.432 1.00 83.62 99 PRO A C 1
ATOM 761 O O . PRO A 1 99 ? -2.207 2.292 -12.774 1.00 83.62 99 PRO A O 1
ATOM 764 N N . GLU A 1 100 ? -3.316 4.197 -12.403 1.00 83.44 100 GLU A N 1
ATOM 765 C CA . GLU A 1 100 ? -2.232 5.101 -12.803 1.00 83.44 100 GLU A CA 1
ATOM 766 C C . GLU A 1 100 ? -1.013 4.998 -11.877 1.00 83.44 100 GLU A C 1
ATOM 768 O O . GLU A 1 100 ? 0.132 5.003 -12.329 1.00 83.44 100 GLU A O 1
ATOM 773 N N . GLN A 1 101 ? -1.237 4.874 -10.567 1.00 84.94 101 GLN A N 1
ATOM 774 C CA . GLN A 1 101 ? -0.163 4.689 -9.590 1.00 84.94 101 GLN A CA 1
ATOM 775 C C . GLN A 1 101 ? 0.512 3.328 -9.762 1.00 84.94 101 GLN A C 1
ATOM 777 O O . GLN A 1 101 ? 1.738 3.234 -9.679 1.00 84.94 101 GLN A O 1
ATOM 782 N N . VAL A 1 102 ? -0.268 2.287 -10.064 1.00 84.94 102 VAL A N 1
ATOM 783 C CA . VAL A 1 102 ? 0.268 0.964 -10.406 1.00 84.94 102 VAL A CA 1
ATOM 784 C C . VAL A 1 102 ? 1.083 1.028 -11.701 1.00 84.94 102 VAL A C 1
ATOM 786 O O . VAL A 1 102 ? 2.196 0.503 -11.741 1.00 84.94 102 VAL A O 1
ATOM 789 N N . ALA A 1 103 ? 0.596 1.728 -12.729 1.00 85.06 103 ALA A N 1
ATOM 790 C CA . ALA A 1 103 ? 1.318 1.915 -13.986 1.00 85.06 103 ALA A CA 1
ATOM 791 C C . ALA A 1 103 ? 2.666 2.628 -13.782 1.00 85.06 103 ALA A C 1
ATOM 793 O O . ALA A 1 103 ? 3.668 2.219 -14.366 1.00 85.06 103 ALA A O 1
ATOM 794 N N . ARG A 1 104 ? 2.735 3.627 -12.888 1.00 84.00 104 ARG A N 1
ATOM 795 C CA . ARG A 1 104 ? 4.001 4.289 -12.515 1.00 84.00 104 ARG A CA 1
ATOM 796 C C . ARG A 1 104 ? 5.011 3.326 -11.887 1.00 84.00 104 ARG A C 1
ATOM 798 O O . ARG A 1 104 ? 6.194 3.409 -12.203 1.00 84.00 104 ARG A O 1
ATOM 805 N N . CYS A 1 105 ? 4.565 2.397 -11.040 1.00 85.44 105 CYS A N 1
ATOM 806 C CA . CYS A 1 105 ? 5.433 1.349 -10.491 1.00 85.44 105 CYS A CA 1
ATOM 807 C C . CYS A 1 105 ? 5.987 0.444 -11.599 1.00 85.44 105 CYS A C 1
ATOM 809 O O . CYS A 1 105 ? 7.185 0.171 -11.634 1.00 85.44 105 CYS A O 1
ATOM 811 N N . VAL A 1 106 ? 5.129 0.008 -12.527 1.00 85.12 106 VAL A N 1
ATOM 812 C CA . VAL A 1 106 ? 5.542 -0.831 -13.662 1.00 85.12 106 VAL A CA 1
ATOM 813 C C . VAL A 1 106 ? 6.552 -0.095 -14.542 1.00 85.12 106 VAL A C 1
ATOM 815 O O . VAL A 1 106 ? 7.597 -0.659 -14.859 1.00 85.12 106 VAL A O 1
ATOM 818 N N . ALA A 1 107 ? 6.288 1.172 -14.873 1.00 86.00 107 ALA A N 1
ATOM 819 C CA . ALA A 1 107 ? 7.199 2.009 -15.646 1.00 86.00 107 ALA A CA 1
ATOM 820 C C . ALA A 1 107 ? 8.570 2.135 -14.964 1.00 86.00 107 ALA A C 1
ATOM 822 O O . ALA A 1 107 ? 9.592 1.911 -15.608 1.00 86.00 107 ALA A O 1
ATOM 823 N N . LEU A 1 108 ? 8.604 2.390 -13.650 1.00 84.62 108 LEU A N 1
ATOM 824 C CA . LEU A 1 108 ? 9.859 2.465 -12.901 1.00 84.62 108 LEU A CA 1
ATOM 825 C C . LEU A 1 108 ? 10.650 1.147 -12.968 1.00 84.62 108 LEU A C 1
ATOM 827 O O . LEU A 1 108 ? 11.864 1.164 -13.157 1.00 84.62 108 LEU A O 1
ATOM 831 N N . SER A 1 109 ? 9.976 0.000 -12.871 1.00 83.50 109 SER A N 1
ATOM 832 C CA . SER A 1 109 ? 10.616 -1.317 -12.998 1.00 83.50 109 SER A CA 1
ATOM 833 C C . SER A 1 109 ? 11.130 -1.629 -14.392 1.00 83.50 109 SER A C 1
ATOM 835 O O . SER A 1 109 ? 12.134 -2.325 -14.526 1.00 83.50 109 SER A O 1
ATOM 837 N N . LEU A 1 110 ? 10.475 -1.128 -15.437 1.00 84.44 110 LEU A N 1
ATOM 838 C CA . LEU A 1 110 ? 10.982 -1.265 -16.800 1.00 84.44 110 LEU A CA 1
ATOM 839 C C . LEU A 1 110 ? 12.248 -0.425 -17.009 1.00 84.44 110 LEU A C 1
ATOM 841 O O . LEU A 1 110 ? 13.173 -0.892 -17.673 1.00 84.44 110 LEU A O 1
ATOM 845 N N . THR A 1 111 ? 12.307 0.763 -16.403 1.00 83.19 111 THR A N 1
ATOM 846 C CA . THR A 1 111 ? 13.447 1.685 -16.515 1.00 83.19 111 THR A CA 1
ATOM 847 C C . THR A 1 111 ? 14.638 1.271 -15.645 1.00 83.19 111 THR A C 1
ATOM 849 O O . THR A 1 111 ? 15.772 1.289 -16.116 1.00 83.19 111 THR A O 1
ATOM 852 N N . HIS A 1 112 ? 14.404 0.870 -14.391 1.00 78.50 112 HIS A N 1
ATOM 853 C CA . HIS A 1 112 ? 15.462 0.659 -13.387 1.00 78.50 112 HIS A CA 1
ATOM 854 C C . HIS A 1 112 ? 15.547 -0.776 -12.842 1.00 78.50 112 HIS A C 1
ATOM 856 O O . HIS A 1 112 ? 16.514 -1.125 -12.170 1.00 78.50 112 HIS A O 1
ATOM 862 N N . GLY A 1 113 ? 14.572 -1.638 -13.144 1.00 61.69 113 GLY A N 1
ATOM 863 C CA . GLY A 1 113 ? 14.544 -3.044 -12.722 1.00 61.69 113 GLY A CA 1
ATOM 864 C C . GLY A 1 113 ? 15.355 -3.993 -13.612 1.00 61.69 113 GLY A C 1
ATOM 865 O O . GLY A 1 113 ? 15.214 -5.207 -13.482 1.00 61.69 113 GLY A O 1
ATOM 866 N N . ARG A 1 114 ? 16.171 -3.463 -14.534 1.00 61.41 114 ARG A N 1
ATOM 867 C CA . ARG A 1 114 ? 17.193 -4.211 -15.282 1.00 61.41 114 ARG A CA 1
ATOM 868 C C . ARG A 1 114 ? 18.552 -4.026 -14.600 1.00 61.41 114 ARG A C 1
ATOM 870 O O . ARG A 1 114 ? 19.358 -3.214 -15.042 1.00 61.41 114 ARG A O 1
ATOM 877 N N . LYS A 1 115 ? 18.782 -4.732 -13.499 1.00 54.00 115 LYS A N 1
ATOM 878 C CA . LYS A 1 115 ? 20.122 -4.995 -12.965 1.00 54.00 115 LYS A CA 1
ATOM 879 C C . LYS A 1 115 ? 20.178 -6.432 -12.493 1.00 54.00 115 LYS A C 1
ATOM 881 O O . LYS A 1 115 ? 19.189 -6.843 -11.849 1.00 54.00 115 LYS A O 1
#

Organism: NCBI:txid1125847